Protein AF-A0A7C2XFF1-F1 (afdb_monomer_lite)

Secondary structure (DSSP, 8-state):
-PPPHHHHHHHSSS--EEEEEE-TTS-EEEEEE-EEEETTEEEE---TT---

pLDDT: mean 91.34, std 7.31, range [58.47, 96.12]

Sequence (52 aa):
MKLRKHVIELIEAKNFACFATIGKDNHPHVTITWIDHENDLILINTAENRIN

Radius of gyration: 12.62 Å; chains: 1; bounding box: 30×19×30 Å

Structure (mmCIF, N/CA/C/O backbone):
data_AF-A0A7C2XFF1-F1
#
_entry.id   AF-A0A7C2XFF1-F1
#
loop_
_atom_site.group_PDB
_atom_site.id
_atom_site.type_symbol
_atom_site.label_atom_id
_atom_site.label_alt_id
_atom_site.label_comp_id
_atom_site.label_asym_id
_atom_site.label_entity_id
_atom_site.label_seq_id
_atom_site.pdbx_PDB_ins_code
_atom_site.Cartn_x
_atom_site.Cartn_y
_atom_site.Cartn_z
_atom_site.occupancy
_atom_site.B_iso_or_equiv
_atom_site.auth_seq_id
_atom_site.auth_comp_id
_atom_site.auth_asym_id
_atom_site.auth_atom_id
_atom_site.pdbx_PDB_model_num
ATOM 1 N N . MET A 1 1 ? -11.396 12.503 -2.950 1.00 75.19 1 MET A N 1
ATOM 2 C CA . MET A 1 1 ? -12.457 11.473 -2.856 1.00 75.19 1 MET A CA 1
ATOM 3 C C . MET A 1 1 ? -12.416 10.942 -1.438 1.00 75.19 1 MET A C 1
ATOM 5 O O . MET A 1 1 ? -11.317 10.644 -1.003 1.00 75.19 1 MET A O 1
ATOM 9 N N . LYS A 1 2 ? -13.544 10.868 -0.724 1.00 88.75 2 LYS A N 1
ATOM 10 C CA . LYS A 1 2 ? -13.543 10.441 0.682 1.00 88.75 2 LYS A CA 1
ATOM 11 C C . LYS A 1 2 ? -13.504 8.917 0.797 1.00 88.75 2 LYS A C 1
ATOM 13 O O . LYS A 1 2 ? -14.294 8.249 0.120 1.00 88.75 2 LYS A O 1
ATOM 18 N N . LEU A 1 3 ? -12.636 8.371 1.649 1.00 91.88 3 LEU A N 1
ATOM 19 C CA . LEU A 1 3 ? -12.641 6.932 1.929 1.00 91.88 3 LEU A CA 1
ATOM 20 C C . LEU A 1 3 ? -13.901 6.549 2.717 1.00 91.88 3 LEU A C 1
ATOM 22 O O . LEU A 1 3 ? -14.368 7.263 3.607 1.00 91.88 3 LEU A O 1
ATOM 26 N N . ARG A 1 4 ? -14.500 5.408 2.364 1.00 95.06 4 ARG A N 1
ATOM 27 C CA . ARG A 1 4 ? -15.656 4.871 3.095 1.00 95.06 4 ARG A CA 1
ATOM 28 C C . ARG A 1 4 ? -15.164 4.188 4.369 1.00 95.06 4 ARG A C 1
ATOM 30 O O . ARG A 1 4 ? -14.133 3.528 4.346 1.00 95.06 4 ARG A O 1
ATOM 37 N N . LYS A 1 5 ? -15.953 4.260 5.444 1.00 95.12 5 LYS A N 1
ATOM 38 C CA . LYS A 1 5 ? -15.607 3.696 6.763 1.00 95.12 5 LYS A CA 1
ATOM 39 C C . LYS A 1 5 ? -15.127 2.240 6.703 1.00 95.12 5 LYS A C 1
ATOM 41 O O . LYS A 1 5 ? -14.079 1.932 7.243 1.00 95.12 5 LYS A O 1
ATOM 46 N N . HIS A 1 6 ? -15.837 1.374 5.979 1.00 95.62 6 HIS A N 1
ATOM 47 C CA . HIS A 1 6 ? -15.458 -0.041 5.859 1.00 95.62 6 HIS A CA 1
ATOM 48 C C . HIS A 1 6 ? -14.127 -0.266 5.119 1.00 95.62 6 HIS A C 1
ATOM 50 O O . HIS A 1 6 ? -13.493 -1.297 5.303 1.00 95.62 6 HIS A O 1
ATOM 56 N N . VAL A 1 7 ? -13.706 0.671 4.259 1.00 95.19 7 VAL A N 1
ATOM 57 C CA . VAL A 1 7 ? -12.405 0.598 3.576 1.00 95.19 7 VAL A CA 1
ATOM 58 C C . VAL A 1 7 ? -11.290 0.934 4.558 1.00 95.19 7 VAL A C 1
ATOM 60 O O . VAL A 1 7 ? -10.280 0.244 4.576 1.00 95.19 7 VAL A O 1
ATOM 63 N N . ILE A 1 8 ? -11.500 1.947 5.402 1.00 95.75 8 ILE A N 1
ATOM 64 C CA . ILE A 1 8 ? -10.567 2.299 6.479 1.00 95.75 8 ILE A CA 1
ATOM 65 C C . ILE A 1 8 ? -10.426 1.122 7.450 1.00 95.75 8 ILE A C 1
ATOM 67 O O . ILE A 1 8 ? -9.315 0.680 7.704 1.00 95.75 8 ILE A O 1
ATOM 71 N N . GLU A 1 9 ? -11.543 0.526 7.882 1.00 96.00 9 GLU A N 1
ATOM 72 C CA . GLU A 1 9 ? -11.535 -0.656 8.759 1.00 96.00 9 GLU A CA 1
ATOM 73 C C . GLU A 1 9 ? -10.766 -1.843 8.149 1.00 96.00 9 GLU A C 1
ATOM 75 O O . GLU A 1 9 ? -10.118 -2.595 8.874 1.00 96.00 9 GLU A O 1
ATOM 80 N N . LEU A 1 10 ? -10.812 -2.015 6.822 1.00 95.50 10 LEU A N 1
ATOM 81 C CA . LEU A 1 10 ? -10.030 -3.038 6.127 1.00 95.50 10 LEU A CA 1
ATOM 82 C C . LEU A 1 10 ? -8.533 -2.704 6.100 1.00 95.50 10 LEU A C 1
ATOM 84 O O . LEU A 1 10 ? -7.726 -3.612 6.271 1.00 95.50 10 LEU A O 1
ATOM 88 N N . ILE A 1 11 ? -8.171 -1.439 5.874 1.00 95.56 11 ILE A N 1
ATOM 89 C CA . ILE A 1 11 ? -6.777 -0.975 5.828 1.00 95.56 11 ILE A CA 1
ATOM 90 C C . ILE A 1 11 ? -6.118 -1.061 7.212 1.00 95.56 11 ILE A C 1
ATOM 92 O O . ILE A 1 11 ? -4.989 -1.522 7.315 1.00 95.56 11 ILE A O 1
ATOM 96 N N . GLU A 1 12 ? -6.829 -0.670 8.272 1.00 94.25 12 GLU A N 1
ATOM 97 C CA . GLU A 1 12 ? -6.317 -0.675 9.652 1.00 94.25 12 GLU A CA 1
ATOM 98 C C . GLU A 1 12 ? -6.316 -2.070 10.309 1.00 94.25 12 GLU A C 1
ATOM 100 O O . GLU A 1 12 ? -5.764 -2.263 11.397 1.00 94.25 12 GLU A O 1
ATOM 105 N N . ALA A 1 13 ? -6.953 -3.066 9.687 1.00 95.94 13 ALA A N 1
ATOM 106 C CA . ALA A 1 13 ? -6.916 -4.437 10.177 1.00 95.94 13 ALA A CA 1
ATOM 107 C C . ALA A 1 13 ? -5.507 -5.046 10.048 1.00 95.94 13 ALA A C 1
ATOM 109 O O . ALA A 1 13 ? -4.662 -4.604 9.277 1.00 95.94 13 ALA A O 1
ATOM 110 N N . LYS A 1 14 ? -5.247 -6.132 10.788 1.00 94.62 14 LYS A N 1
ATOM 111 C CA . LYS A 1 14 ? -3.962 -6.852 10.742 1.00 94.62 14 LYS A CA 1
ATOM 112 C C . LYS A 1 14 ? -3.840 -7.695 9.470 1.00 94.62 14 LYS A C 1
ATOM 114 O O . LYS A 1 14 ? -3.932 -8.921 9.524 1.00 94.62 14 LYS A O 1
ATOM 119 N N . ASN A 1 15 ? -3.667 -7.040 8.331 1.00 93.25 15 ASN A N 1
ATOM 120 C CA . ASN A 1 15 ? -3.475 -7.675 7.037 1.00 93.25 15 ASN A CA 1
ATOM 121 C C . ASN A 1 15 ? -2.358 -6.987 6.236 1.00 93.25 15 ASN A C 1
ATOM 123 O O . ASN A 1 15 ? -1.762 -6.002 6.666 1.00 93.25 15 ASN A O 1
ATOM 127 N N . PHE A 1 16 ? -2.046 -7.577 5.085 1.00 94.56 16 PHE A N 1
ATOM 128 C CA . PHE A 1 16 ? -1.124 -7.015 4.110 1.00 94.56 16 PHE A CA 1
ATOM 129 C C . PHE A 1 16 ? -1.887 -6.581 2.861 1.00 94.56 16 PHE A C 1
ATOM 131 O O . PHE A 1 16 ? -2.922 -7.163 2.527 1.00 94.56 16 PHE A O 1
ATOM 138 N N . ALA A 1 17 ? -1.318 -5.632 2.120 1.00 95.25 17 ALA A N 1
ATOM 139 C CA . ALA A 1 17 ? -1.812 -5.237 0.808 1.00 95.25 17 ALA A CA 1
ATOM 140 C C . ALA A 1 17 ? -0.927 -5.786 -0.317 1.00 95.25 17 ALA A C 1
ATOM 142 O O . ALA A 1 17 ? 0.301 -5.786 -0.218 1.00 95.25 17 ALA A O 1
ATOM 143 N N . CYS A 1 18 ? -1.557 -6.181 -1.425 1.00 96.12 18 CYS A N 1
ATOM 144 C CA . CYS A 1 18 ? -0.884 -6.366 -2.708 1.00 96.12 18 CYS A CA 1
ATOM 145 C C . CYS A 1 18 ? -0.829 -5.013 -3.426 1.00 96.12 18 CYS A C 1
ATOM 147 O O . CYS A 1 18 ? -1.844 -4.545 -3.943 1.00 96.12 18 CYS A O 1
ATOM 149 N N . PHE A 1 19 ? 0.341 -4.382 -3.464 1.00 94.38 19 PHE A N 1
ATOM 150 C CA . PHE A 1 19 ? 0.543 -3.114 -4.156 1.00 94.38 19 PHE A CA 1
ATOM 151 C C . PHE A 1 19 ? 1.059 -3.364 -5.574 1.00 94.38 19 PHE A C 1
ATOM 153 O O . PHE A 1 19 ? 2.127 -3.953 -5.751 1.00 94.38 19 PHE A O 1
ATOM 160 N N . ALA A 1 20 ? 0.280 -2.942 -6.571 1.00 94.75 20 ALA A N 1
ATOM 161 C CA . ALA A 1 20 ? 0.576 -3.130 -7.986 1.00 94.75 20 ALA A CA 1
ATOM 162 C C . ALA A 1 20 ? 0.999 -1.810 -8.640 1.00 94.75 20 ALA A C 1
ATOM 164 O O . ALA A 1 20 ? 0.326 -0.791 -8.490 1.00 94.75 20 ALA A O 1
ATOM 165 N N . THR A 1 21 ? 2.082 -1.846 -9.409 1.00 93.81 21 THR A N 1
ATOM 166 C CA . THR A 1 21 ? 2.592 -0.718 -10.197 1.00 93.81 21 THR A CA 1
ATOM 167 C C . THR A 1 21 ? 2.887 -1.168 -11.621 1.00 93.81 21 THR A C 1
ATOM 169 O O . THR A 1 21 ? 3.120 -2.351 -11.870 1.00 93.81 21 THR A O 1
ATOM 172 N N . ILE A 1 22 ?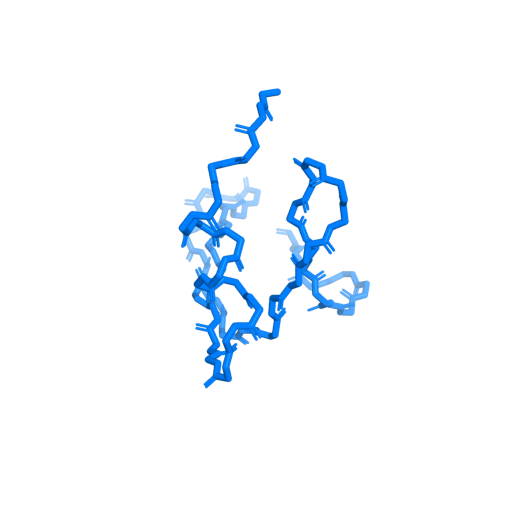 2.924 -0.220 -12.553 1.00 94.75 22 ILE A N 1
ATOM 173 C CA . ILE A 1 22 ? 3.417 -0.443 -13.914 1.00 94.75 22 ILE A CA 1
ATOM 174 C C . ILE A 1 22 ? 4.776 0.249 -14.034 1.00 94.75 22 ILE A C 1
ATOM 176 O O . ILE A 1 22 ? 4.875 1.445 -13.757 1.00 94.75 22 ILE A O 1
ATOM 180 N N . GLY A 1 23 ? 5.814 -0.514 -14.384 1.00 88.94 23 GLY A N 1
ATOM 181 C CA . GLY A 1 23 ? 7.159 0.015 -14.622 1.00 88.94 23 GLY A CA 1
ATOM 182 C C . GLY A 1 23 ? 7.223 0.877 -15.885 1.00 88.94 23 GLY A C 1
ATOM 183 O O . GLY A 1 23 ? 6.300 0.876 -16.704 1.00 88.94 23 GLY A O 1
ATOM 184 N N . LYS A 1 24 ? 8.329 1.605 -16.082 1.00 89.88 24 LYS A N 1
ATOM 185 C CA . LYS A 1 24 ? 8.502 2.468 -17.271 1.00 89.88 24 LYS A CA 1
ATOM 186 C C . LYS A 1 24 ? 8.411 1.718 -18.608 1.00 89.88 24 LYS A C 1
ATOM 188 O O . LYS A 1 24 ? 8.079 2.321 -19.624 1.00 89.88 24 LYS A O 1
ATOM 193 N N . ASP A 1 25 ? 8.708 0.424 -18.610 1.00 91.88 25 ASP A N 1
ATOM 194 C CA . ASP A 1 25 ? 8.652 -0.476 -19.766 1.00 91.88 25 ASP A CA 1
ATOM 195 C C . ASP A 1 25 ? 7.289 -1.181 -19.942 1.00 91.88 25 ASP A C 1
ATOM 197 O O . ASP A 1 25 ? 7.146 -2.050 -20.800 1.00 91.88 25 ASP A O 1
ATOM 201 N N . ASN A 1 26 ? 6.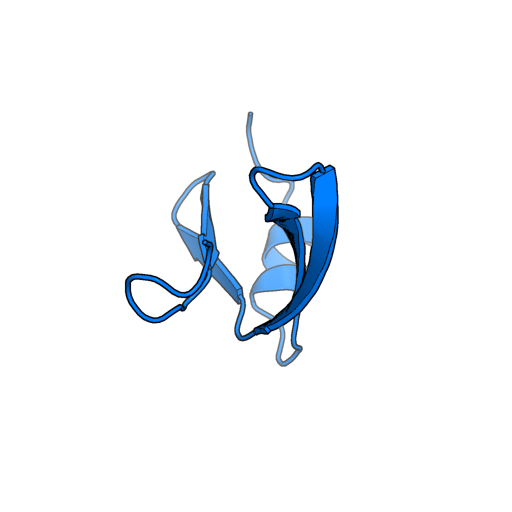269 -0.773 -19.179 1.00 93.19 26 ASN A N 1
ATOM 202 C CA . ASN A 1 26 ? 4.925 -1.356 -19.119 1.00 93.19 26 ASN A CA 1
ATOM 203 C C . ASN A 1 26 ? 4.833 -2.748 -18.475 1.00 93.19 26 ASN A C 1
ATOM 205 O O . ASN A 1 26 ? 3.773 -3.378 -18.543 1.00 93.19 26 ASN A O 1
ATOM 209 N N . HIS A 1 27 ? 5.888 -3.238 -17.817 1.00 92.50 27 HIS A N 1
ATOM 210 C CA 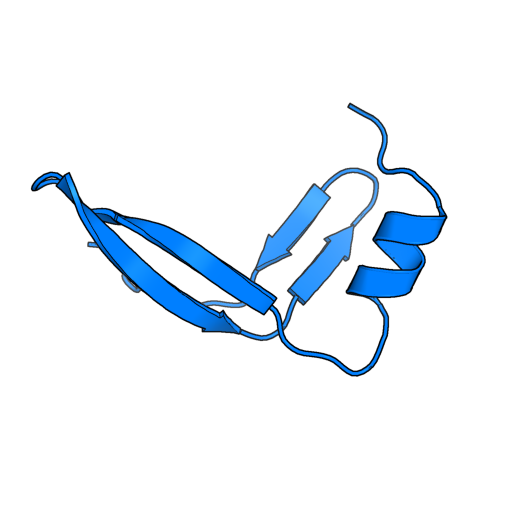. HIS A 1 27 ? 5.784 -4.495 -17.086 1.00 92.50 27 HIS A CA 1
ATOM 211 C C . HIS A 1 27 ? 4.980 -4.317 -15.781 1.00 92.50 27 HIS A C 1
ATOM 213 O O . HIS A 1 27 ? 5.230 -3.367 -15.027 1.00 92.50 27 HIS A O 1
ATOM 219 N N . PRO A 1 28 ? 4.019 -5.212 -15.475 1.00 95.44 28 PRO A N 1
ATOM 220 C CA . PRO A 1 28 ? 3.341 -5.204 -14.190 1.00 95.44 28 PRO A CA 1
ATOM 221 C C . PRO A 1 28 ? 4.275 -5.694 -13.085 1.00 95.44 28 PRO A C 1
ATOM 223 O O . PRO A 1 28 ? 4.928 -6.725 -13.204 1.00 95.44 28 PRO A O 1
ATOM 226 N N . HIS A 1 29 ? 4.282 -4.988 -11.964 1.00 93.56 29 HIS A N 1
ATOM 227 C CA . HIS A 1 29 ? 5.021 -5.375 -10.773 1.00 93.56 29 HIS A CA 1
ATOM 228 C C . HIS A 1 29 ? 4.080 -5.378 -9.571 1.00 93.56 29 HIS A C 1
ATOM 230 O O . HIS A 1 29 ? 3.298 -4.445 -9.392 1.00 93.56 29 HIS A O 1
ATOM 236 N N . VAL A 1 30 ? 4.149 -6.426 -8.746 1.00 94.94 30 VAL A N 1
ATOM 237 C CA . VAL A 1 30 ? 3.343 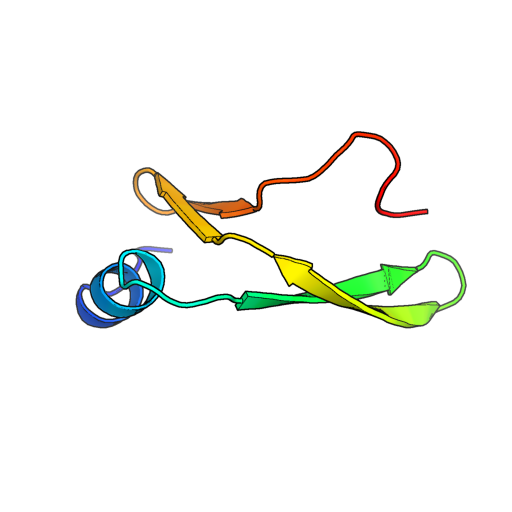-6.552 -7.527 1.00 94.94 30 VAL A CA 1
ATOM 238 C C . VAL A 1 30 ? 4.243 -6.837 -6.334 1.00 94.94 30 VAL A C 1
ATOM 240 O O . VAL A 1 30 ? 5.190 -7.616 -6.424 1.00 94.94 30 VAL A O 1
ATOM 243 N N . THR A 1 31 ? 3.953 -6.216 -5.197 1.00 93.38 31 THR A N 1
ATOM 244 C CA . THR A 1 31 ? 4.668 -6.464 -3.941 1.00 93.38 31 THR A CA 1
ATOM 245 C C . THR A 1 31 ? 3.692 -6.497 -2.775 1.00 93.38 31 THR A C 1
ATOM 247 O O . THR A 1 31 ? 2.710 -5.758 -2.756 1.00 93.38 31 THR A O 1
ATOM 250 N N . ILE A 1 32 ? 3.968 -7.359 -1.798 1.00 95.31 32 ILE A N 1
ATOM 251 C CA . ILE A 1 32 ? 3.243 -7.397 -0.527 1.00 95.31 32 ILE A CA 1
ATOM 252 C C . ILE A 1 32 ? 3.835 -6.346 0.413 1.00 95.31 32 ILE A C 1
ATOM 254 O O . ILE A 1 32 ? 5.049 -6.323 0.618 1.00 95.31 32 ILE A O 1
ATOM 258 N N . THR A 1 33 ? 2.993 -5.485 0.979 1.00 94.31 33 THR A N 1
ATOM 259 C CA . THR A 1 33 ? 3.425 -4.392 1.860 1.00 94.31 33 THR A CA 1
ATOM 260 C C . THR A 1 33 ? 2.477 -4.181 3.040 1.00 94.31 33 THR A C 1
ATOM 262 O O . THR A 1 33 ? 1.328 -4.632 3.028 1.00 94.31 33 THR A O 1
ATOM 265 N N . TRP A 1 34 ? 2.977 -3.477 4.055 1.00 94.75 34 TRP A N 1
ATOM 266 C CA . TRP A 1 34 ? 2.141 -2.858 5.075 1.00 94.75 34 TRP A CA 1
ATOM 267 C C . TRP A 1 34 ? 1.417 -1.655 4.471 1.00 94.75 34 TRP A C 1
ATOM 269 O O . TRP A 1 34 ? 2.021 -0.841 3.766 1.00 94.75 34 TRP A O 1
ATOM 279 N N . ILE A 1 35 ? 0.128 -1.555 4.768 1.00 95.25 35 ILE A N 1
ATOM 280 C CA . ILE A 1 35 ? -0.749 -0.480 4.316 1.00 95.25 35 ILE A CA 1
ATOM 281 C C . ILE A 1 35 ? -1.265 0.285 5.530 1.00 95.25 35 ILE A C 1
ATOM 283 O O . ILE A 1 35 ? -1.492 -0.306 6.582 1.00 95.25 35 ILE A O 1
ATOM 287 N N . ASP A 1 36 ? -1.417 1.593 5.373 1.00 94.88 36 ASP A N 1
ATOM 288 C CA . ASP A 1 36 ? -2.013 2.467 6.378 1.00 94.88 36 ASP A CA 1
ATOM 289 C C . ASP A 1 36 ? -2.873 3.534 5.682 1.00 94.88 36 ASP A C 1
ATOM 291 O O . ASP A 1 36 ? -2.984 3.567 4.448 1.00 94.88 36 ASP A O 1
ATOM 295 N N . HIS A 1 37 ? -3.491 4.414 6.459 1.00 95.19 37 HIS A N 1
ATOM 296 C CA . HIS A 1 37 ? -4.243 5.546 5.953 1.00 95.19 37 HIS A CA 1
ATOM 297 C C . HIS A 1 37 ? -3.997 6.806 6.790 1.00 95.19 37 HIS A C 1
ATOM 299 O O . HIS A 1 37 ? -3.734 6.751 7.987 1.00 95.19 37 HIS A O 1
ATOM 305 N N . GLU A 1 38 ? -4.128 7.964 6.151 1.00 94.88 38 GLU A N 1
ATOM 306 C CA . GLU A 1 38 ? -4.145 9.254 6.835 1.00 94.88 38 GLU A CA 1
ATOM 307 C C . GLU A 1 38 ? -5.161 10.168 6.148 1.00 94.88 38 GLU A C 1
ATOM 309 O O . GLU A 1 38 ? -5.042 10.484 4.961 1.00 94.88 38 GLU A O 1
ATOM 314 N N . ASN A 1 39 ? -6.181 10.604 6.890 1.00 92.38 39 ASN A N 1
ATOM 315 C CA . ASN A 1 39 ? -7.329 11.335 6.349 1.00 92.38 39 ASN A CA 1
ATOM 316 C C . ASN A 1 39 ? -8.006 10.559 5.196 1.00 92.38 39 ASN A C 1
ATOM 318 O O . ASN A 1 39 ? -8.620 9.519 5.414 1.00 92.38 39 ASN A O 1
ATOM 322 N N . ASP A 1 40 ? -7.890 11.069 3.969 1.00 90.69 40 ASP A N 1
ATOM 323 C CA . ASP A 1 40 ? -8.428 10.465 2.746 1.00 90.69 40 ASP A CA 1
ATOM 324 C C . ASP A 1 40 ? -7.333 9.830 1.866 1.00 90.69 40 ASP A C 1
ATOM 326 O O . ASP A 1 40 ? -7.567 9.536 0.691 1.00 90.69 40 ASP A O 1
ATOM 330 N N . LEU 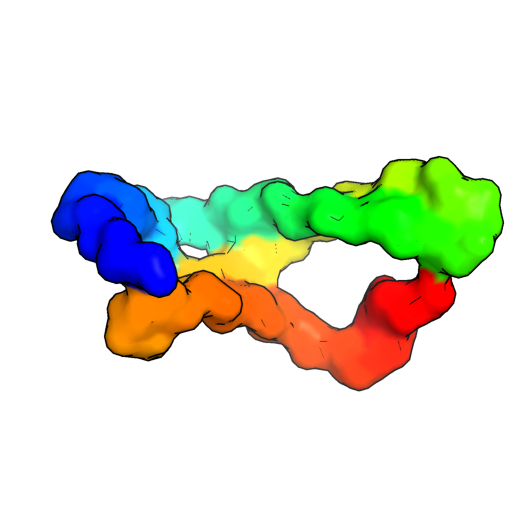A 1 41 ? -6.127 9.640 2.411 1.00 93.62 41 LEU A N 1
ATOM 331 C CA . LEU A 1 41 ? -4.979 9.070 1.711 1.00 93.62 41 LEU A CA 1
ATOM 332 C C . LEU A 1 41 ? -4.705 7.641 2.174 1.00 93.62 41 LEU A C 1
ATOM 334 O O . LEU A 1 41 ? -4.827 7.324 3.353 1.00 93.62 41 LEU A O 1
ATOM 338 N N . ILE A 1 42 ? -4.287 6.801 1.228 1.00 94.31 42 ILE A N 1
ATOM 339 C CA . ILE A 1 42 ? -3.700 5.489 1.505 1.00 94.31 42 ILE A CA 1
ATOM 340 C C . ILE A 1 42 ? -2.187 5.675 1.544 1.00 94.31 42 ILE A C 1
ATOM 342 O O . ILE A 1 42 ? -1.603 6.206 0.596 1.00 94.31 42 ILE A O 1
ATOM 346 N N . LEU A 1 43 ? -1.563 5.221 2.624 1.00 94.25 43 LEU A N 1
ATOM 347 C CA . LEU A 1 43 ? -0.122 5.256 2.803 1.00 94.25 43 LEU A CA 1
ATOM 348 C C . LEU A 1 43 ? 0.455 3.865 2.543 1.00 94.25 43 LEU A C 1
ATOM 350 O O . LEU A 1 43 ? -0.029 2.857 3.055 1.00 94.25 43 LEU A O 1
ATOM 354 N N . ILE A 1 44 ? 1.510 3.823 1.732 1.00 92.94 44 ILE A N 1
ATOM 355 C CA . ILE A 1 44 ? 2.258 2.607 1.425 1.00 92.94 44 ILE A CA 1
ATOM 356 C C . ILE A 1 44 ? 3.675 2.789 1.950 1.00 92.94 44 ILE A C 1
ATOM 358 O O . ILE A 1 44 ? 4.420 3.638 1.460 1.00 92.94 44 ILE A O 1
ATOM 362 N N . ASN A 1 45 ? 4.061 1.973 2.928 1.00 88.12 45 ASN A N 1
ATOM 363 C CA . ASN A 1 45 ? 5.431 1.978 3.427 1.00 88.12 45 ASN A CA 1
ATOM 364 C C . ASN A 1 45 ? 6.356 1.311 2.402 1.00 88.12 45 ASN A C 1
ATOM 366 O O . ASN A 1 45 ? 6.131 0.175 1.979 1.00 88.12 45 ASN A O 1
ATOM 370 N N . THR A 1 46 ? 7.403 2.020 1.986 1.00 90.00 46 THR A N 1
ATOM 371 C CA . THR A 1 46 ? 8.376 1.530 1.005 1.00 90.00 46 THR A CA 1
ATOM 372 C C . THR A 1 46 ? 9.745 2.184 1.201 1.00 90.00 46 THR A C 1
ATOM 374 O O . THR A 1 46 ? 9.863 3.217 1.851 1.00 90.00 46 THR A O 1
ATOM 377 N N . ALA A 1 47 ? 10.786 1.582 0.625 1.00 87.25 47 ALA A N 1
ATOM 378 C CA . ALA A 1 47 ? 12.092 2.215 0.470 1.00 87.25 47 ALA A CA 1
ATOM 379 C C . ALA A 1 47 ? 12.108 3.127 -0.772 1.00 87.25 47 ALA A C 1
ATOM 381 O O . ALA A 1 47 ? 11.389 2.861 -1.744 1.00 87.25 47 ALA A O 1
ATOM 382 N N . GLU A 1 48 ? 12.954 4.160 -0.761 1.00 84.69 48 GLU A N 1
ATOM 383 C CA . GLU A 1 48 ? 13.265 4.944 -1.962 1.00 84.69 48 GLU A CA 1
ATOM 384 C C . GLU A 1 48 ? 13.788 4.030 -3.086 1.00 84.69 48 GLU A C 1
ATOM 386 O O . GLU A 1 48 ? 14.443 3.019 -2.827 1.00 84.69 48 GLU A O 1
ATOM 391 N N . ASN A 1 49 ? 13.479 4.370 -4.343 1.00 79.31 49 ASN A N 1
ATOM 392 C CA . ASN A 1 49 ? 13.834 3.590 -5.542 1.00 79.31 49 ASN A CA 1
ATOM 393 C C . ASN A 1 49 ? 13.258 2.156 -5.597 1.00 79.31 49 ASN A C 1
ATOM 395 O O . ASN A 1 49 ? 13.769 1.303 -6.320 1.00 79.31 49 ASN A O 1
ATOM 399 N N . ARG A 1 50 ? 12.177 1.858 -4.855 1.00 75.38 50 ARG A N 1
ATOM 400 C CA . ARG A 1 50 ? 11.448 0.576 -4.982 1.00 75.38 50 ARG A CA 1
ATOM 401 C C . ARG A 1 50 ? 10.733 0.431 -6.327 1.00 75.38 50 ARG A C 1
ATOM 403 O O . ARG A 1 50 ? 10.553 -0.689 -6.797 1.00 75.38 50 ARG A O 1
ATOM 410 N N . ILE A 1 51 ? 10.298 1.548 -6.904 1.00 68.56 51 ILE A N 1
ATOM 411 C CA . ILE A 1 51 ? 9.631 1.610 -8.205 1.00 68.56 51 ILE A CA 1
ATOM 412 C C . ILE A 1 51 ? 10.660 2.168 -9.190 1.00 68.56 51 ILE A C 1
ATOM 414 O O . ILE A 1 51 ? 11.144 3.280 -8.981 1.00 68.56 51 ILE A O 1
ATOM 418 N N . ASN A 1 52 ? 11.003 1.3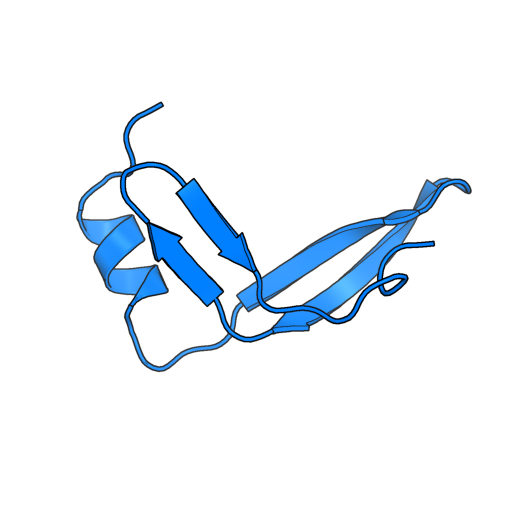93 -10.222 1.00 58.47 52 ASN A N 1
ATOM 419 C CA . ASN A 1 52 ? 11.981 1.762 -11.252 1.00 58.47 52 ASN A CA 1
ATOM 420 C C . ASN A 1 52 ? 11.315 2.078 -12.593 1.00 58.47 52 ASN A C 1
ATOM 422 O O . ASN A 1 52 ? 10.371 1.358 -12.987 1.00 58.47 52 ASN A O 1
#

Foldseek 3Di:
DFDDPVVQVVLPDPDWDWDWDQAPVRDIDTDTFRWHDDGRDIDTDDDPPPHD